Protein AF-A0A485D1G8-F1 (afdb_monomer_lite)

Sequence (129 aa):
MPPAARAEHLAPLIAFWCDAPQMPPGKTLSRHDEAFHTALVSATGNAEMARVHVDLTEKMRIIRHLDFTREDRVDATYSEHAQVLRAIALQQTEEAQRILTAHISQSKAEVRKITLHRLQQARLQPVSP

Foldseek 3Di:
DDPVLLCVLLVVLCCPLPPDDQDAQADVVLVNLLVLVLSVLVSPPDVVVSVVVVVVSVVCSVLSRVLSVDPVSSVVSSVLSNQLSVCVNVVVVVSNVVSVVVNSVVSVVVVVVVVVVVVVVVVVDDPDD

Organism: Kluyvera cryocrescens (NCBI:txid580)

Secondary structure (DSSP, 8-state):
--HHHHHHHHHHHHIIIIISPPPPSSHHHHHHHHHHHHHHHHHSS-HHHHHHHHHHHHHHHHHHHHHTTSHHHHHHHHHHHHHHHHHHHTT-HHHHHHHHHHHHHHHHHHHHHHHHHHHHHHHHS----

Radius of gyration: 17.01 Å; chains: 1; bou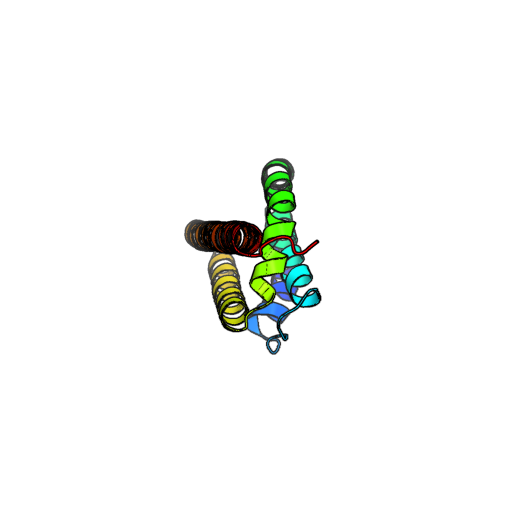nding box: 54×27×43 Å

pLDDT: mean 71.29, std 14.3, range [41.03, 91.94]

Structure (mmCIF, N/CA/C/O backbone):
data_AF-A0A485D1G8-F1
#
_entry.id   AF-A0A485D1G8-F1
#
loop_
_atom_site.group_PDB
_atom_site.id
_atom_site.type_symbol
_atom_site.label_atom_id
_atom_site.label_alt_id
_atom_site.label_comp_id
_atom_site.label_asym_id
_atom_site.label_entity_id
_atom_site.label_seq_id
_atom_site.pdbx_PDB_ins_code
_atom_site.Cartn_x
_atom_site.Cartn_y
_atom_site.Cartn_z
_atom_site.occupancy
_atom_site.B_iso_or_equiv
_atom_site.auth_seq_id
_atom_site.auth_comp_id
_atom_site.auth_asym_id
_atom_site.auth_atom_id
_atom_site.pdbx_PDB_model_num
ATOM 1 N N . MET A 1 1 ? -12.179 7.868 13.930 1.00 55.50 1 MET A N 1
ATOM 2 C CA . MET A 1 1 ? -13.174 8.063 12.851 1.00 55.50 1 MET A CA 1
ATOM 3 C C . MET A 1 1 ? -14.328 7.074 13.030 1.00 55.50 1 MET A C 1
ATOM 5 O O . MET A 1 1 ? -14.027 5.908 13.307 1.00 55.50 1 MET A O 1
ATOM 9 N N . PRO A 1 2 ? -15.602 7.507 12.926 1.00 59.56 2 PRO A N 1
ATOM 10 C CA . PRO A 1 2 ? -16.758 6.619 13.059 1.00 59.56 2 PRO A CA 1
ATOM 11 C C . PRO A 1 2 ? -16.763 5.514 11.980 1.00 59.56 2 PRO A C 1
ATOM 13 O O . PRO A 1 2 ? -16.246 5.742 10.884 1.00 59.56 2 PRO A O 1
ATOM 16 N N . PRO A 1 3 ? -17.322 4.320 12.264 1.00 61.09 3 PRO A N 1
ATOM 17 C CA . PRO A 1 3 ? -17.271 3.160 11.364 1.00 61.09 3 PRO A CA 1
ATOM 18 C C . PRO A 1 3 ? -17.806 3.424 9.947 1.00 61.09 3 PRO A C 1
ATOM 20 O O . PRO A 1 3 ? -17.220 2.945 8.981 1.00 61.09 3 PRO A O 1
ATOM 23 N N . ALA A 1 4 ? -18.861 4.236 9.817 1.00 64.25 4 ALA A N 1
ATOM 24 C CA . ALA A 1 4 ? -19.493 4.556 8.534 1.00 64.25 4 ALA A CA 1
ATOM 25 C C . ALA A 1 4 ? -18.570 5.347 7.590 1.00 64.25 4 ALA A C 1
ATOM 27 O O . ALA A 1 4 ? -18.360 4.940 6.452 1.00 64.25 4 ALA A O 1
ATOM 28 N N . ALA A 1 5 ? -17.920 6.403 8.093 1.00 66.12 5 ALA A N 1
ATOM 29 C CA . ALA A 1 5 ? -16.957 7.181 7.312 1.00 66.12 5 ALA A CA 1
ATOM 30 C C . ALA A 1 5 ? -15.751 6.329 6.876 1.00 66.12 5 ALA A C 1
ATOM 32 O O . ALA A 1 5 ? -15.143 6.582 5.842 1.00 66.12 5 ALA A O 1
ATOM 33 N N . ARG A 1 6 ? -15.400 5.291 7.648 1.00 67.62 6 ARG A N 1
ATOM 34 C CA . ARG A 1 6 ? -14.277 4.392 7.333 1.00 67.62 6 ARG A CA 1
ATOM 35 C C . ARG A 1 6 ? -14.626 3.451 6.197 1.00 67.62 6 ARG A C 1
ATOM 37 O O . ARG A 1 6 ? -13.817 3.279 5.295 1.00 67.62 6 ARG A O 1
ATOM 44 N N . ALA A 1 7 ? -15.825 2.882 6.237 1.00 69.25 7 ALA A N 1
ATOM 45 C CA . ALA A 1 7 ? -16.331 2.045 5.160 1.00 69.25 7 ALA A CA 1
ATOM 46 C C . ALA A 1 7 ? -16.394 2.821 3.835 1.00 69.25 7 ALA A C 1
ATOM 48 O O . ALA A 1 7 ? -15.950 2.308 2.814 1.00 69.25 7 ALA A O 1
ATOM 49 N N . GLU A 1 8 ? -16.847 4.076 3.868 1.00 74.94 8 GLU A N 1
ATOM 50 C CA . GLU A 1 8 ? -16.941 4.935 2.681 1.00 74.94 8 GLU A CA 1
ATOM 51 C C . GLU A 1 8 ? -15.572 5.225 2.041 1.00 74.94 8 GLU A C 1
ATOM 53 O O . GLU A 1 8 ? -15.430 5.134 0.825 1.00 74.94 8 GLU A O 1
ATOM 58 N N . HIS A 1 9 ? -14.537 5.485 2.848 1.00 75.69 9 HIS A N 1
ATOM 59 C CA . HIS A 1 9 ? -13.182 5.736 2.335 1.00 75.69 9 HIS A CA 1
ATOM 60 C C . HIS A 1 9 ? -12.479 4.465 1.830 1.00 75.69 9 HIS A C 1
ATOM 62 O O . HIS A 1 9 ? -11.637 4.541 0.937 1.00 75.69 9 HIS A O 1
ATOM 68 N N . LEU A 1 10 ? -12.799 3.294 2.392 1.00 79.44 10 LEU A N 1
ATOM 69 C CA . LEU A 1 10 ? -12.165 2.025 2.018 1.00 79.44 10 LEU A CA 1
ATOM 70 C C . LEU A 1 10 ? -12.841 1.336 0.834 1.00 79.44 10 LEU A C 1
ATOM 72 O O . LEU A 1 10 ? -12.157 0.644 0.086 1.00 79.44 10 LEU A O 1
ATOM 76 N N . ALA A 1 11 ? -14.148 1.526 0.639 1.00 85.50 11 ALA A N 1
ATOM 77 C CA . ALA A 1 11 ? -14.907 0.922 -0.454 1.00 85.50 11 ALA A CA 1
ATOM 78 C C . ALA A 1 11 ? -14.249 1.082 -1.844 1.00 85.50 11 ALA A C 1
ATOM 80 O O . ALA A 1 11 ? -14.077 0.067 -2.520 1.00 85.50 11 ALA A O 1
ATOM 81 N N . PRO A 1 12 ? -13.804 2.281 -2.277 1.00 87.75 12 PRO A N 1
ATOM 82 C CA . PRO A 1 12 ? -13.147 2.424 -3.578 1.00 87.75 12 PRO A CA 1
ATOM 83 C C . PRO A 1 12 ? -11.783 1.720 -3.647 1.00 87.75 12 PRO A C 1
ATOM 85 O O . PRO A 1 12 ? -11.394 1.245 -4.712 1.00 87.75 12 PRO A O 1
ATOM 88 N N . LEU A 1 13 ? -11.060 1.615 -2.526 1.00 86.88 13 LEU A N 1
ATOM 89 C CA . LEU A 1 13 ? -9.785 0.896 -2.476 1.00 86.88 13 LEU A CA 1
ATOM 90 C C . LEU A 1 13 ? -9.998 -0.618 -2.555 1.00 86.88 13 LEU A C 1
ATOM 92 O O . LEU A 1 13 ? -9.268 -1.293 -3.271 1.00 86.88 13 LEU A O 1
ATOM 96 N N . ILE A 1 14 ? -11.006 -1.142 -1.857 1.00 87.38 14 ILE A N 1
ATOM 97 C CA . ILE A 1 14 ? -11.381 -2.560 -1.912 1.00 87.38 14 ILE A CA 1
ATOM 98 C C . ILE A 1 14 ? -11.813 -2.929 -3.332 1.00 87.38 14 ILE A C 1
ATOM 100 O O . ILE A 1 14 ? -11.280 -3.882 -3.894 1.00 87.38 14 ILE A O 1
ATOM 104 N N . ALA A 1 15 ? -12.673 -2.118 -3.950 1.00 91.19 15 ALA A N 1
ATOM 105 C CA . ALA A 1 15 ? -13.126 -2.361 -5.314 1.00 91.19 15 ALA A CA 1
ATOM 106 C C . ALA A 1 15 ? -11.957 -2.456 -6.311 1.00 91.19 15 ALA A C 1
ATOM 108 O O . ALA A 1 15 ? -11.966 -3.303 -7.196 1.00 91.19 15 ALA A O 1
ATOM 109 N N . PHE A 1 16 ? -10.929 -1.615 -6.164 1.00 91.94 16 PHE A N 1
ATOM 110 C CA . PHE A 1 16 ? -9.784 -1.618 -7.076 1.00 91.94 16 PHE A CA 1
ATOM 111 C C . PHE A 1 16 ? -8.749 -2.714 -6.770 1.00 91.94 16 PHE A C 1
ATOM 113 O O . PHE A 1 16 ? -8.262 -3.368 -7.687 1.00 91.94 16 PHE A O 1
ATOM 120 N N . TRP A 1 17 ? -8.375 -2.902 -5.501 1.00 91.31 17 TRP A N 1
ATOM 121 C CA . TRP A 1 17 ? -7.267 -3.790 -5.118 1.00 91.31 17 TRP A CA 1
ATOM 122 C C . TRP A 1 17 ? -7.691 -5.230 -4.831 1.00 91.31 17 TRP A C 1
ATOM 124 O O . TRP A 1 17 ? -6.839 -6.116 -4.839 1.00 91.31 17 TRP A O 1
ATOM 134 N N . CYS A 1 18 ? -8.974 -5.471 -4.562 1.00 90.19 18 CYS A N 1
ATOM 135 C CA . CYS A 1 18 ? -9.492 -6.800 -4.242 1.00 90.19 18 CYS A CA 1
ATOM 136 C C . CYS A 1 18 ? -10.417 -7.348 -5.333 1.00 90.19 18 CYS A C 1
ATOM 138 O O . CYS A 1 18 ? -10.340 -8.537 -5.631 1.00 90.19 18 CYS A O 1
ATOM 140 N N . ASP A 1 19 ? -11.280 -6.502 -5.906 1.00 90.19 19 ASP A N 1
ATOM 141 C CA . ASP A 1 19 ? -12.391 -6.978 -6.743 1.00 90.19 19 ASP A CA 1
ATOM 142 C C . ASP A 1 19 ? -12.141 -6.794 -8.250 1.00 90.19 19 ASP A C 1
ATOM 144 O O . ASP A 1 19 ? -12.600 -7.596 -9.065 1.00 90.19 19 ASP A O 1
ATOM 148 N N . ALA A 1 20 ? -11.419 -5.741 -8.641 1.00 90.06 20 ALA A N 1
ATOM 149 C CA . ALA A 1 20 ? -11.093 -5.471 -10.036 1.00 90.06 20 ALA A CA 1
ATOM 150 C C . ALA A 1 20 ? -9.973 -6.396 -10.553 1.00 90.06 20 ALA A C 1
ATOM 152 O O . ALA A 1 20 ? -9.081 -6.786 -9.795 1.00 90.06 20 ALA A O 1
ATOM 153 N N . PRO A 1 21 ? -9.969 -6.725 -11.861 1.00 90.31 21 PRO A N 1
ATOM 154 C CA . PRO A 1 21 ? -8.859 -7.449 -12.463 1.00 90.31 21 PRO A CA 1
ATOM 155 C C . PRO A 1 21 ? -7.562 -6.646 -12.340 1.00 90.31 21 PRO A C 1
ATOM 157 O O . PRO A 1 21 ? -7.562 -5.414 -12.430 1.00 90.31 21 PRO A O 1
ATOM 160 N N . GLN A 1 22 ? -6.449 -7.361 -12.170 1.00 89.25 22 GLN A N 1
ATOM 161 C CA . GLN A 1 22 ? -5.142 -6.730 -12.076 1.00 89.25 22 GLN A CA 1
ATOM 162 C C . GLN A 1 22 ? -4.833 -5.908 -13.327 1.00 89.25 22 GLN A C 1
ATOM 164 O O . GLN A 1 22 ? -5.048 -6.339 -14.464 1.00 89.25 22 GLN A O 1
ATOM 169 N N . MET A 1 23 ? -4.286 -4.718 -13.107 1.00 89.06 23 MET A N 1
ATOM 170 C CA . MET A 1 23 ? -3.763 -3.896 -14.183 1.00 89.06 23 MET A CA 1
ATOM 171 C C . MET A 1 23 ? -2.355 -4.340 -14.588 1.00 89.06 23 MET A C 1
ATOM 173 O O . MET A 1 23 ? -1.562 -4.728 -13.727 1.00 89.06 23 MET A O 1
ATOM 177 N N . PRO A 1 24 ? -1.994 -4.194 -15.875 1.00 85.75 24 PRO A N 1
ATOM 178 C CA . PRO A 1 24 ? -0.633 -4.449 -16.316 1.00 85.75 24 PRO A CA 1
ATOM 179 C C . PRO A 1 24 ? 0.364 -3.484 -15.645 1.00 85.75 24 PRO A C 1
ATOM 181 O O . PRO A 1 24 ? -0.004 -2.348 -15.307 1.00 85.75 24 PRO A O 1
ATOM 184 N N . PRO A 1 25 ? 1.640 -3.895 -15.501 1.00 85.88 25 PRO A N 1
ATOM 185 C CA . PRO A 1 25 ? 2.691 -3.040 -14.967 1.00 85.88 25 PRO A CA 1
ATOM 186 C C . PRO A 1 25 ? 2.776 -1.711 -15.728 1.00 85.88 25 PRO A C 1
ATOM 188 O O . PRO A 1 25 ? 2.727 -1.667 -16.960 1.00 85.88 25 PRO A O 1
ATOM 191 N N . GLY A 1 26 ? 2.926 -0.603 -15.003 1.00 84.31 26 GLY A N 1
ATOM 192 C CA . GLY A 1 26 ? 3.178 0.685 -15.632 1.00 84.31 26 GLY A CA 1
ATOM 193 C C . GLY A 1 26 ? 2.850 1.897 -14.776 1.00 84.31 26 GLY A C 1
ATOM 194 O O . GLY A 1 26 ? 2.450 1.823 -13.613 1.00 84.31 26 GLY A O 1
ATOM 195 N N . LYS A 1 27 ? 3.000 3.068 -15.401 1.00 81.56 27 LYS A N 1
ATOM 196 C CA . LYS A 1 27 ? 2.854 4.372 -14.737 1.00 81.56 27 LYS A CA 1
ATOM 197 C C . LYS A 1 27 ? 1.466 4.588 -14.144 1.00 81.56 27 LYS A C 1
ATOM 199 O O . LYS A 1 27 ? 1.341 5.273 -13.135 1.00 81.56 27 LYS A O 1
ATOM 204 N N . THR A 1 28 ? 0.433 4.038 -14.775 1.00 85.50 28 THR A N 1
ATOM 205 C CA . THR A 1 28 ? -0.944 4.169 -14.295 1.00 85.50 28 THR A CA 1
ATOM 206 C C . THR A 1 28 ? -1.139 3.389 -12.997 1.00 85.50 28 THR A C 1
ATOM 208 O O . THR A 1 28 ? -1.654 3.955 -12.039 1.00 85.50 28 THR A O 1
ATOM 211 N N . LEU A 1 29 ? -0.635 2.152 -12.910 1.00 85.62 29 LEU A N 1
ATOM 212 C CA . LEU A 1 29 ? -0.683 1.361 -11.678 1.00 85.62 29 LEU A CA 1
ATOM 213 C C . LEU A 1 29 ? 0.096 2.039 -10.537 1.00 85.62 29 LEU A C 1
ATOM 215 O O . LEU A 1 29 ? -0.414 2.146 -9.428 1.00 85.62 29 LEU A O 1
ATOM 219 N N . SER A 1 30 ? 1.258 2.628 -10.840 1.00 82.31 30 SER A N 1
ATOM 220 C CA . SER A 1 30 ? 2.019 3.443 -9.877 1.00 82.31 30 SER A CA 1
ATOM 221 C C . SER A 1 30 ? 1.214 4.617 -9.304 1.00 82.31 30 SER A C 1
ATOM 223 O O . SER A 1 30 ? 1.397 4.971 -8.145 1.00 82.31 30 SER A O 1
ATOM 225 N N . ARG A 1 31 ? 0.325 5.237 -10.091 1.00 82.94 31 ARG A N 1
ATOM 226 C CA . ARG A 1 31 ? -0.544 6.322 -9.599 1.00 82.94 31 ARG A CA 1
ATOM 227 C C . ARG A 1 31 ? -1.657 5.797 -8.698 1.00 82.94 31 ARG A C 1
ATOM 229 O O . ARG A 1 31 ? -2.016 6.470 -7.738 1.00 82.94 31 ARG A O 1
ATOM 236 N N . HIS A 1 32 ? -2.195 4.615 -8.997 1.00 86.69 32 HIS A N 1
ATOM 237 C CA . HIS A 1 32 ? -3.176 3.964 -8.128 1.00 86.69 32 HIS A CA 1
ATOM 238 C C . HIS A 1 32 ? -2.562 3.566 -6.783 1.00 86.69 32 HIS A C 1
ATOM 240 O O . HIS A 1 32 ? -3.196 3.761 -5.749 1.00 86.69 32 HIS A O 1
ATOM 246 N N . ASP A 1 33 ? -1.320 3.078 -6.784 1.00 83.81 33 ASP A N 1
ATOM 247 C CA . ASP A 1 33 ? -0.545 2.799 -5.569 1.00 83.81 33 ASP A CA 1
ATOM 248 C C . ASP A 1 33 ? -0.343 4.062 -4.713 1.00 83.81 33 ASP A C 1
ATOM 250 O O . ASP A 1 33 ? -0.632 4.080 -3.518 1.00 83.81 33 ASP A O 1
ATOM 254 N N . GLU A 1 34 ? 0.039 5.181 -5.331 1.00 79.06 34 GLU A N 1
ATOM 255 C CA . GLU A 1 34 ? 0.135 6.467 -4.631 1.00 79.06 34 GLU A CA 1
ATOM 256 C C . GLU A 1 34 ? -1.208 6.903 -4.030 1.00 79.06 34 GLU A C 1
ATOM 258 O O . GLU A 1 34 ? -1.270 7.270 -2.854 1.00 79.06 34 GLU A O 1
ATOM 263 N N . ALA A 1 35 ? -2.287 6.816 -4.813 1.00 82.00 35 ALA A N 1
ATOM 264 C CA . ALA A 1 35 ? -3.630 7.170 -4.365 1.00 82.00 35 ALA A CA 1
ATOM 265 C C . ALA A 1 35 ? -4.100 6.296 -3.191 1.00 82.00 35 ALA A C 1
ATOM 267 O O . ALA A 1 35 ? -4.755 6.807 -2.281 1.00 82.00 35 ALA A O 1
ATOM 268 N N . PHE A 1 36 ? -3.725 5.013 -3.168 1.00 83.62 36 PHE A N 1
ATOM 269 C CA . PHE A 1 36 ? -3.991 4.112 -2.049 1.00 83.62 36 PHE A CA 1
ATOM 270 C C . PHE A 1 36 ? -3.370 4.634 -0.751 1.00 83.62 36 PHE A C 1
ATOM 272 O O . PHE A 1 36 ? -4.068 4.799 0.251 1.00 83.62 36 PHE A O 1
ATOM 279 N N . HIS A 1 37 ? -2.080 4.973 -0.770 1.00 79.69 37 HIS A N 1
ATOM 280 C CA . HIS A 1 37 ? -1.399 5.486 0.417 1.00 79.69 37 HIS A CA 1
ATOM 281 C C . HIS A 1 37 ? -1.965 6.829 0.890 1.00 79.69 37 HIS A C 1
ATOM 283 O O . HIS A 1 37 ? -2.148 7.023 2.093 1.00 79.69 37 HIS A O 1
ATOM 289 N N . THR A 1 38 ? -2.282 7.739 -0.034 1.00 76.12 38 THR A N 1
ATOM 290 C CA . THR A 1 38 ? -2.927 9.014 0.307 1.00 76.12 38 THR A CA 1
ATOM 291 C C . THR A 1 38 ? -4.292 8.787 0.953 1.00 76.12 38 THR A C 1
ATOM 293 O O . THR A 1 38 ? -4.571 9.375 1.994 1.00 76.12 38 THR A O 1
ATOM 296 N N . ALA A 1 39 ? -5.116 7.898 0.394 1.00 77.75 39 ALA A N 1
ATOM 297 C CA . ALA A 1 39 ? -6.441 7.599 0.926 1.00 77.75 39 ALA A CA 1
ATOM 298 C C . ALA A 1 39 ? -6.386 6.988 2.337 1.00 77.75 39 ALA A C 1
ATOM 300 O O . ALA A 1 39 ? -7.173 7.380 3.199 1.00 77.75 39 ALA A O 1
ATOM 301 N N . LEU A 1 40 ? -5.429 6.092 2.611 1.00 75.44 40 LEU A N 1
ATOM 302 C CA . LEU A 1 40 ? -5.231 5.540 3.957 1.00 75.44 40 LEU A CA 1
ATOM 303 C C . LEU A 1 40 ? -4.872 6.621 4.980 1.00 75.44 40 LEU A C 1
ATOM 305 O O . LEU A 1 40 ? -5.408 6.630 6.088 1.00 75.44 40 LEU A O 1
ATOM 309 N N . VAL A 1 41 ? -4.002 7.556 4.600 1.00 71.00 41 VAL A N 1
ATOM 310 C CA . VAL A 1 41 ? -3.612 8.682 5.454 1.00 71.00 41 VAL A CA 1
ATOM 311 C C . VAL A 1 41 ? -4.793 9.625 5.695 1.00 71.00 41 VAL A C 1
ATOM 313 O O . VAL A 1 41 ? -5.045 10.012 6.835 1.00 71.00 41 VAL A O 1
ATOM 316 N N . SER A 1 42 ? -5.568 9.951 4.661 1.00 67.62 42 SER A N 1
ATOM 317 C CA . SER A 1 42 ? -6.773 10.778 4.799 1.00 67.62 42 SER A CA 1
ATOM 318 C C . SER A 1 42 ? -7.852 10.114 5.665 1.00 67.62 42 SER A C 1
ATOM 320 O O . SER A 1 42 ? -8.563 10.805 6.390 1.00 67.62 42 SER A O 1
ATOM 322 N N . ALA A 1 43 ? -7.948 8.781 5.646 1.00 66.12 43 ALA A N 1
ATOM 323 C CA . ALA A 1 43 ? -8.871 8.024 6.493 1.00 66.12 43 ALA A CA 1
ATOM 324 C C . ALA A 1 43 ? -8.444 7.989 7.976 1.00 66.12 43 ALA A C 1
ATOM 326 O O . ALA A 1 43 ? -9.279 7.788 8.869 1.00 66.12 43 ALA A O 1
ATOM 327 N N . THR A 1 44 ? -7.159 8.211 8.280 1.00 63.25 44 THR A N 1
ATOM 328 C CA . THR A 1 44 ? -6.706 8.470 9.651 1.00 63.25 44 THR A CA 1
ATOM 329 C C . THR A 1 44 ? -6.997 9.930 9.988 1.00 63.25 44 THR A C 1
ATOM 331 O O . THR A 1 44 ? -6.278 10.826 9.574 1.00 63.25 44 THR A O 1
ATOM 334 N N . GLY A 1 45 ? -8.084 10.188 10.720 1.00 54.91 45 GLY A N 1
ATOM 335 C CA . GLY A 1 45 ? -8.605 11.535 11.020 1.00 54.91 45 GLY A CA 1
ATOM 336 C C . GLY A 1 45 ? -7.716 12.462 11.871 1.00 54.91 45 GLY A C 1
ATOM 337 O O . GLY A 1 45 ? -8.250 13.273 12.620 1.00 54.91 45 GLY A O 1
ATOM 338 N N . ASN A 1 46 ? -6.389 12.342 11.800 1.00 53.62 46 ASN A N 1
ATOM 339 C CA . ASN A 1 46 ? -5.423 13.236 12.420 1.00 53.62 46 ASN A CA 1
ATOM 340 C C . ASN A 1 46 ? -4.561 13.899 11.329 1.00 53.62 46 ASN A C 1
ATOM 342 O O . ASN A 1 46 ? -3.553 13.348 10.882 1.00 53.62 46 ASN A O 1
ATOM 346 N N . ALA A 1 47 ? -4.974 15.094 10.903 1.00 48.62 47 ALA A N 1
ATOM 347 C CA . ALA A 1 47 ? -4.322 15.870 9.846 1.00 48.62 47 ALA A CA 1
ATOM 348 C C . ALA A 1 47 ? -2.848 16.224 10.151 1.00 48.62 47 ALA A C 1
ATOM 350 O O . ALA A 1 47 ? -2.060 16.414 9.227 1.00 48.62 47 ALA A O 1
ATOM 351 N N . GLU A 1 48 ? -2.449 16.249 11.428 1.00 41.03 48 GLU A N 1
ATOM 352 C CA . GLU A 1 48 ? -1.053 16.455 11.846 1.00 41.03 48 GLU A CA 1
ATOM 353 C C . GLU A 1 48 ? -0.197 15.183 11.685 1.00 41.03 48 GLU A C 1
ATOM 355 O O . GLU A 1 48 ? 0.938 15.258 11.214 1.00 41.03 48 GLU A O 1
ATOM 360 N N . MET A 1 49 ? -0.752 13.987 11.939 1.00 43.44 49 MET A N 1
ATOM 361 C CA . MET A 1 49 ? -0.070 12.717 11.616 1.00 43.44 49 MET A CA 1
ATOM 362 C C . MET A 1 49 ? 0.020 12.468 10.105 1.00 43.44 49 MET A C 1
ATOM 364 O O . MET A 1 49 ? 0.990 11.872 9.634 1.00 43.44 49 MET A O 1
ATOM 368 N N . ALA A 1 50 ? -0.952 12.964 9.337 1.00 47.53 50 ALA A N 1
ATOM 369 C CA . ALA A 1 50 ? -0.932 12.904 7.881 1.00 47.53 50 ALA A CA 1
ATOM 370 C C . ALA A 1 50 ? 0.244 13.687 7.276 1.00 47.53 50 ALA A C 1
ATOM 372 O O . ALA A 1 50 ? 0.883 13.215 6.337 1.00 47.53 50 ALA A O 1
ATOM 373 N N . ARG A 1 51 ? 0.590 14.847 7.847 1.00 41.78 51 ARG A N 1
ATOM 374 C CA . ARG A 1 51 ? 1.640 15.732 7.320 1.00 41.78 51 ARG A CA 1
ATOM 375 C C . ARG A 1 51 ? 3.048 15.149 7.454 1.00 41.78 51 ARG A C 1
ATOM 377 O O . ARG A 1 51 ? 3.829 15.217 6.511 1.00 41.78 51 ARG A O 1
ATOM 384 N N . VAL A 1 52 ? 3.351 14.515 8.588 1.00 41.12 52 VAL A N 1
ATOM 385 C CA . VAL A 1 52 ? 4.664 13.887 8.842 1.00 41.12 52 VAL A CA 1
ATOM 386 C C . VAL A 1 52 ? 4.862 12.610 8.003 1.00 41.12 52 VAL A C 1
ATOM 388 O O . VAL A 1 52 ? 5.988 12.279 7.632 1.00 41.12 52 VAL A O 1
ATOM 391 N N . HIS A 1 53 ? 3.781 11.919 7.621 1.00 46.56 53 HIS A N 1
ATOM 392 C CA . HIS A 1 53 ? 3.843 10.754 6.726 1.00 46.56 53 HIS A CA 1
ATOM 393 C C . HIS A 1 53 ? 3.867 11.117 5.228 1.00 46.56 53 HIS A C 1
ATOM 395 O O . HIS A 1 53 ? 4.501 10.407 4.440 1.00 46.56 53 HIS A O 1
ATOM 401 N N . VAL A 1 54 ? 3.227 12.214 4.812 1.00 48.66 54 VAL A N 1
ATOM 402 C CA . VAL A 1 54 ? 3.193 12.677 3.409 1.00 48.66 54 VAL A CA 1
ATOM 403 C C . VAL A 1 54 ? 4.578 13.106 2.904 1.00 48.66 54 VAL A C 1
ATOM 405 O O . VAL A 1 54 ? 4.958 12.715 1.801 1.00 48.66 54 VAL A O 1
ATOM 408 N N . ASP A 1 55 ? 5.397 13.758 3.733 1.00 43.22 55 ASP A N 1
ATOM 409 C CA . ASP A 1 55 ? 6.777 14.132 3.363 1.00 43.22 55 ASP A CA 1
ATOM 410 C C . ASP A 1 55 ? 7.697 12.912 3.159 1.00 43.22 55 ASP A C 1
ATOM 412 O O . ASP A 1 55 ? 8.628 12.927 2.347 1.00 43.22 55 ASP A O 1
ATOM 416 N N . LEU A 1 56 ? 7.406 11.797 3.839 1.00 45.91 56 LEU A N 1
ATOM 417 C CA . LEU A 1 56 ? 8.064 10.514 3.578 1.00 45.91 56 LEU A CA 1
ATOM 418 C C . LEU A 1 56 ? 7.537 9.855 2.289 1.00 45.91 56 LEU A C 1
ATOM 420 O O . LEU A 1 56 ? 8.262 9.099 1.639 1.00 45.91 56 LEU A O 1
ATOM 424 N N . THR A 1 57 ? 6.290 10.152 1.914 1.00 50.38 57 THR A N 1
ATOM 425 C CA . THR A 1 57 ? 5.568 9.585 0.766 1.00 50.38 57 THR A CA 1
ATOM 426 C C . THR A 1 57 ? 5.995 10.205 -0.564 1.00 50.38 57 THR A C 1
ATOM 428 O O . THR A 1 57 ? 6.089 9.481 -1.556 1.00 50.38 57 THR A O 1
ATOM 431 N N . GLU A 1 58 ? 6.396 11.479 -0.588 1.00 45.12 58 GLU A N 1
ATOM 432 C CA . GLU A 1 58 ? 6.984 12.102 -1.785 1.00 45.12 58 GLU A CA 1
ATOM 433 C C . GLU A 1 58 ? 8.368 11.530 -2.139 1.00 45.12 58 GLU A C 1
ATOM 435 O O . GLU A 1 58 ? 8.637 11.228 -3.303 1.00 45.12 58 GLU A O 1
ATOM 440 N N . LYS A 1 59 ? 9.228 11.244 -1.147 1.00 41.97 59 LYS A N 1
ATOM 441 C CA . LYS A 1 59 ? 10.503 10.529 -1.386 1.00 41.97 59 LYS A CA 1
ATOM 442 C C . LYS A 1 59 ? 10.305 9.056 -1.788 1.00 41.97 59 LYS A C 1
ATOM 444 O O . LYS A 1 59 ? 11.208 8.469 -2.381 1.00 41.97 59 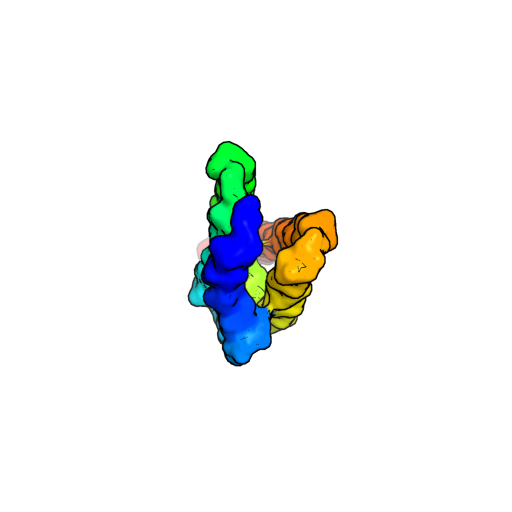LYS A O 1
ATOM 449 N N . MET A 1 60 ? 9.131 8.466 -1.525 1.00 50.53 60 MET A N 1
ATOM 450 C CA . MET A 1 60 ? 8.732 7.133 -2.016 1.00 50.53 60 MET A CA 1
ATOM 451 C C . MET A 1 60 ? 8.213 7.136 -3.466 1.00 50.53 60 MET A C 1
ATOM 453 O O . MET A 1 60 ? 8.136 6.077 -4.086 1.00 50.53 60 MET A O 1
ATOM 457 N N . ARG A 1 61 ? 7.911 8.302 -4.052 1.00 51.06 61 ARG A N 1
ATOM 458 C CA . ARG A 1 61 ? 7.312 8.418 -5.394 1.00 51.06 61 ARG A CA 1
ATOM 459 C C . ARG A 1 61 ? 8.252 8.006 -6.534 1.00 51.06 61 ARG A C 1
ATOM 461 O O . ARG A 1 61 ? 7.835 7.363 -7.491 1.00 51.06 61 ARG A O 1
ATOM 468 N N . ILE A 1 62 ? 9.549 8.295 -6.399 1.00 48.44 62 ILE A N 1
ATOM 469 C CA . ILE A 1 62 ? 10.585 7.826 -7.343 1.00 48.44 62 ILE A CA 1
ATOM 470 C C . ILE A 1 62 ? 10.788 6.305 -7.222 1.00 48.44 62 ILE A C 1
ATOM 472 O O . ILE A 1 62 ? 11.135 5.640 -8.197 1.00 48.44 62 ILE A O 1
ATOM 476 N N . ILE A 1 63 ? 10.546 5.752 -6.028 1.00 50.72 63 ILE A N 1
ATOM 477 C CA . ILE A 1 63 ? 10.821 4.354 -5.689 1.00 50.72 63 ILE A CA 1
ATOM 478 C C . ILE A 1 63 ? 9.769 3.423 -6.320 1.00 50.72 63 ILE A C 1
ATOM 480 O O . ILE A 1 63 ? 10.111 2.446 -6.981 1.00 50.72 63 ILE A O 1
ATOM 484 N N . ARG A 1 64 ? 8.489 3.789 -6.208 1.00 57.28 64 ARG A N 1
ATOM 485 C CA . ARG A 1 64 ? 7.352 3.012 -6.735 1.00 57.28 64 ARG A CA 1
ATOM 486 C C . ARG A 1 64 ? 7.334 2.896 -8.255 1.00 57.28 64 ARG A C 1
ATOM 488 O O . ARG A 1 64 ? 6.968 1.860 -8.793 1.00 57.28 64 ARG A O 1
ATOM 495 N N . HIS A 1 65 ? 7.809 3.918 -8.964 1.00 59.50 65 HIS A N 1
ATOM 496 C CA . HIS A 1 65 ? 7.810 3.911 -10.428 1.00 59.50 65 HIS A CA 1
ATOM 497 C C . HIS A 1 65 ? 8.693 2.813 -11.043 1.00 59.50 65 HIS A C 1
ATOM 499 O O . HIS A 1 65 ? 8.463 2.403 -12.179 1.00 59.50 65 HIS A O 1
ATOM 505 N N . LEU A 1 66 ? 9.717 2.358 -10.311 1.00 58.59 66 LEU A N 1
ATOM 506 C CA . LEU A 1 66 ? 10.616 1.289 -10.747 1.00 58.59 66 LEU A CA 1
ATOM 507 C C . LEU A 1 66 ? 10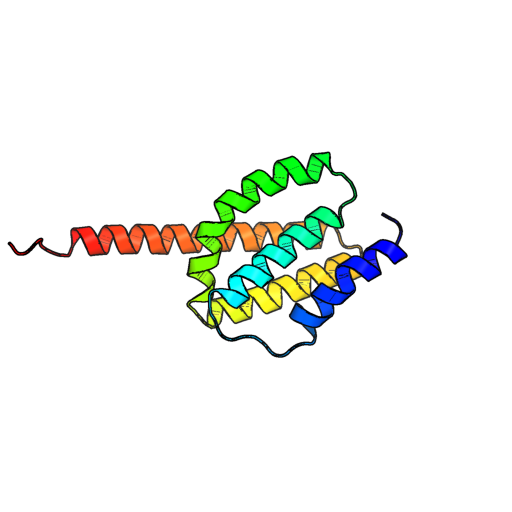.067 -0.106 -10.425 1.00 58.59 66 LEU A C 1
ATOM 509 O O . LEU A 1 66 ? 10.328 -1.033 -11.190 1.00 58.59 66 LEU A O 1
ATOM 513 N N . ASP A 1 67 ? 9.296 -0.249 -9.345 1.00 67.19 67 ASP A N 1
ATOM 514 C CA . ASP A 1 67 ? 8.709 -1.532 -8.939 1.00 67.19 67 ASP A CA 1
ATOM 515 C C . ASP A 1 67 ? 7.632 -2.006 -9.925 1.00 67.19 67 ASP A C 1
ATOM 517 O O . ASP A 1 67 ? 7.624 -3.174 -10.307 1.00 67.19 67 ASP A O 1
ATOM 521 N N . PHE A 1 68 ? 6.813 -1.099 -10.467 1.00 77.19 68 PHE A N 1
ATOM 522 C CA . PHE A 1 68 ? 5.769 -1.434 -11.450 1.00 77.19 68 PHE A CA 1
ATOM 523 C C . PHE A 1 68 ? 6.291 -1.630 -12.883 1.00 77.19 68 PHE A C 1
ATOM 525 O O . PHE A 1 68 ? 5.586 -1.354 -13.852 1.00 77.19 68 PHE A O 1
ATOM 532 N N . THR A 1 69 ? 7.535 -2.092 -13.028 1.00 75.88 69 THR A N 1
ATOM 533 C CA . THR A 1 69 ? 8.103 -2.557 -14.306 1.00 75.88 69 THR A CA 1
ATOM 534 C C . THR A 1 69 ? 8.155 -4.080 -14.410 1.00 75.88 69 THR A C 1
ATOM 536 O O . THR A 1 69 ? 8.421 -4.601 -15.490 1.00 75.88 69 THR A O 1
ATOM 539 N N . ARG A 1 70 ? 7.891 -4.794 -13.307 1.00 79.62 70 ARG A N 1
ATOM 540 C CA . ARG A 1 70 ? 7.934 -6.256 -13.224 1.00 79.62 70 ARG A CA 1
ATOM 541 C C . ARG A 1 70 ? 6.603 -6.809 -12.722 1.00 79.62 70 ARG A C 1
ATOM 543 O O . ARG A 1 70 ? 6.040 -6.275 -11.770 1.00 79.62 70 ARG A O 1
ATOM 550 N N . GLU A 1 71 ? 6.134 -7.892 -13.331 1.00 81.69 71 GLU A N 1
ATOM 551 C CA . GLU A 1 71 ? 4.865 -8.545 -12.972 1.00 81.69 71 GLU A CA 1
ATOM 552 C C . GLU A 1 71 ? 4.887 -9.135 -11.556 1.00 81.69 71 GLU A C 1
ATOM 554 O O . GLU A 1 71 ? 3.937 -8.954 -10.804 1.00 81.69 71 GLU A O 1
ATOM 559 N N . ASP A 1 72 ? 6.012 -9.714 -11.124 1.00 82.19 72 ASP A N 1
ATOM 560 C CA . ASP A 1 72 ? 6.146 -10.285 -9.777 1.00 82.19 72 ASP A CA 1
ATOM 561 C C . ASP A 1 72 ? 5.971 -9.243 -8.658 1.00 82.19 72 ASP A C 1
ATOM 563 O O . ASP A 1 72 ? 5.491 -9.549 -7.565 1.00 82.19 72 ASP A O 1
ATOM 567 N N . ARG A 1 73 ? 6.339 -7.987 -8.930 1.00 81.50 73 ARG A N 1
ATOM 568 C CA . ARG A 1 73 ? 6.118 -6.867 -8.008 1.00 81.50 73 ARG A CA 1
ATOM 569 C C . ARG A 1 73 ? 4.666 -6.402 -8.024 1.00 81.50 73 ARG A C 1
ATOM 571 O O . ARG A 1 73 ? 4.154 -6.071 -6.961 1.00 81.50 73 ARG A O 1
ATOM 578 N N . VAL A 1 74 ? 4.004 -6.426 -9.183 1.00 86.69 74 VAL A N 1
ATOM 579 C CA . VAL A 1 74 ? 2.565 -6.133 -9.293 1.00 86.69 74 VAL A CA 1
ATOM 580 C C . VAL A 1 74 ? 1.762 -7.109 -8.438 1.00 86.69 74 VAL A C 1
ATOM 582 O O . VAL A 1 74 ? 0.992 -6.670 -7.584 1.00 86.69 74 VAL A O 1
ATOM 585 N N . ASP A 1 75 ? 2.001 -8.411 -8.596 1.00 86.94 75 ASP A N 1
ATOM 586 C CA . ASP A 1 75 ? 1.318 -9.452 -7.822 1.00 86.94 75 ASP A CA 1
ATOM 587 C C . ASP A 1 75 ? 1.514 -9.276 -6.314 1.00 86.94 75 ASP A C 1
ATOM 589 O O . ASP A 1 75 ? 0.557 -9.346 -5.532 1.00 86.94 75 ASP A O 1
ATOM 593 N N . ALA A 1 76 ? 2.754 -8.994 -5.900 1.00 85.88 76 ALA A N 1
ATOM 594 C CA . ALA A 1 76 ? 3.076 -8.730 -4.504 1.00 85.88 76 ALA A CA 1
ATOM 595 C C . ALA A 1 76 ? 2.302 -7.517 -3.963 1.00 85.88 76 ALA A C 1
ATOM 597 O O . ALA A 1 76 ? 1.670 -7.627 -2.912 1.00 85.88 76 ALA A O 1
ATOM 598 N N . THR A 1 77 ? 2.274 -6.397 -4.696 1.00 86.50 77 THR A N 1
ATOM 599 C CA . THR A 1 77 ? 1.543 -5.188 -4.289 1.00 86.50 77 THR A CA 1
ATOM 600 C C . THR A 1 77 ? 0.046 -5.446 -4.140 1.00 86.50 77 THR A C 1
ATOM 602 O O . THR A 1 77 ? -0.535 -5.045 -3.134 1.00 86.50 77 THR A O 1
ATOM 605 N N . TYR A 1 78 ? -0.586 -6.151 -5.085 1.00 89.44 78 TYR A N 1
ATOM 606 C CA . TYR A 1 78 ? -2.009 -6.495 -4.979 1.00 89.44 78 TYR A CA 1
ATOM 607 C C . TYR A 1 78 ? -2.298 -7.329 -3.723 1.00 89.44 78 TYR A C 1
ATOM 609 O O . TYR A 1 78 ? -3.225 -7.022 -2.970 1.00 89.44 78 TYR A O 1
ATOM 617 N N . SER A 1 79 ? -1.472 -8.343 -3.449 1.00 88.88 79 SER A N 1
ATOM 618 C CA . SER A 1 79 ? -1.615 -9.183 -2.256 1.00 88.88 79 SER A CA 1
ATOM 619 C C . SER A 1 79 ? -1.427 -8.393 -0.957 1.00 88.88 79 SER A C 1
ATOM 621 O O . SER A 1 79 ? -2.234 -8.508 -0.031 1.00 88.88 79 SER A O 1
ATOM 623 N N . GLU A 1 80 ? -0.389 -7.561 -0.879 1.00 87.19 80 GLU A N 1
ATOM 624 C CA . GLU A 1 80 ? -0.090 -6.734 0.292 1.00 87.19 80 GLU A CA 1
ATOM 625 C C . GLU A 1 80 ? -1.204 -5.708 0.548 1.00 87.19 80 GLU A C 1
ATOM 627 O O . GLU A 1 80 ? -1.670 -5.569 1.680 1.00 87.19 80 GLU A O 1
ATOM 632 N N . HIS A 1 81 ? -1.700 -5.042 -0.497 1.00 89.56 81 HIS A N 1
ATOM 633 C CA . HIS A 1 81 ? -2.794 -4.075 -0.390 1.00 89.56 81 HIS A CA 1
ATOM 634 C C . HIS A 1 81 ? -4.099 -4.722 0.063 1.00 89.56 81 HIS A C 1
ATOM 636 O O . HIS A 1 81 ? -4.753 -4.206 0.974 1.00 89.56 81 HIS A O 1
ATOM 642 N N . ALA A 1 82 ? -4.453 -5.882 -0.492 1.00 89.12 82 ALA A N 1
ATOM 643 C CA . ALA A 1 82 ? -5.625 -6.630 -0.055 1.00 89.12 82 ALA A CA 1
ATOM 644 C C . ALA A 1 82 ? -5.522 -7.047 1.425 1.00 89.12 82 ALA A C 1
ATOM 646 O O . ALA A 1 82 ? -6.510 -6.976 2.163 1.00 89.12 82 ALA A O 1
ATOM 647 N N . GLN A 1 83 ? -4.332 -7.441 1.893 1.00 87.69 83 GLN A N 1
ATOM 648 C CA . GLN A 1 83 ? -4.093 -7.780 3.301 1.00 87.69 83 GLN A CA 1
ATOM 649 C C . GLN A 1 83 ? -4.225 -6.560 4.222 1.00 87.69 83 GLN A C 1
ATOM 651 O O . GLN A 1 83 ? -4.891 -6.651 5.254 1.00 87.69 83 GLN A O 1
ATOM 656 N N . VAL A 1 84 ? -3.671 -5.406 3.834 1.00 82.38 84 VAL A N 1
ATOM 657 C CA . VAL A 1 84 ? -3.821 -4.147 4.584 1.00 82.38 84 VAL A CA 1
ATOM 658 C C . VAL A 1 84 ? -5.293 -3.752 4.686 1.00 82.38 84 VAL A C 1
ATOM 660 O O . VAL A 1 84 ? -5.780 -3.479 5.783 1.00 82.38 84 VAL A O 1
ATOM 663 N N . LEU A 1 85 ? -6.029 -3.766 3.571 1.00 85.50 85 LEU A N 1
ATOM 664 C CA . LEU A 1 85 ? -7.453 -3.420 3.551 1.00 85.50 85 LEU A CA 1
ATOM 665 C C . LEU A 1 85 ? -8.278 -4.352 4.442 1.00 85.50 85 LEU A C 1
ATOM 667 O O . LEU A 1 85 ? -9.135 -3.886 5.196 1.00 85.50 85 LEU A O 1
ATOM 671 N N . ARG A 1 86 ? -7.981 -5.656 4.415 1.00 87.44 86 ARG A N 1
ATOM 672 C CA . ARG A 1 86 ? -8.632 -6.651 5.275 1.00 87.44 86 ARG A CA 1
ATOM 673 C C . ARG A 1 86 ? -8.336 -6.408 6.754 1.00 87.44 86 ARG A C 1
ATOM 675 O O . ARG A 1 86 ? -9.267 -6.410 7.556 1.00 87.44 86 ARG A O 1
ATOM 682 N N . ALA A 1 87 ? -7.080 -6.148 7.114 1.00 81.12 87 ALA A N 1
ATOM 683 C CA . ALA A 1 87 ? -6.693 -5.840 8.489 1.00 81.12 87 ALA A CA 1
ATOM 684 C C . ALA A 1 87 ? -7.393 -4.566 8.997 1.00 81.12 87 ALA A C 1
ATOM 686 O O . ALA A 1 87 ? -7.926 -4.550 10.106 1.00 81.12 87 ALA A O 1
ATOM 687 N N . ILE A 1 88 ? -7.490 -3.521 8.167 1.00 78.94 88 ILE A N 1
ATOM 688 C CA . ILE A 1 88 ? -8.214 -2.290 8.520 1.00 78.94 88 ILE A CA 1
ATOM 689 C C . ILE A 1 88 ? -9.718 -2.557 8.690 1.00 78.94 88 ILE A C 1
ATOM 691 O O . ILE A 1 88 ? -10.323 -2.054 9.644 1.00 78.94 88 ILE A O 1
ATOM 695 N N . ALA A 1 89 ? -10.327 -3.358 7.809 1.00 80.44 89 ALA A N 1
ATOM 696 C CA . ALA A 1 89 ? -11.738 -3.739 7.909 1.00 80.44 89 ALA A CA 1
ATOM 697 C C . ALA A 1 89 ? -12.036 -4.513 9.207 1.00 80.44 89 ALA A C 1
ATOM 699 O O . ALA A 1 89 ? -13.050 -4.263 9.857 1.00 80.44 89 ALA A O 1
ATOM 700 N N . LEU A 1 90 ? -11.111 -5.380 9.629 1.00 82.50 90 LEU A N 1
ATOM 701 C CA . LEU A 1 90 ? -11.168 -6.128 10.890 1.00 82.50 90 LEU A CA 1
ATOM 702 C C . LEU A 1 90 ? -10.713 -5.315 12.119 1.00 82.50 90 LEU A C 1
ATOM 704 O O . LEU A 1 90 ? -10.661 -5.851 13.221 1.00 82.50 90 LEU A O 1
ATOM 708 N N . GLN A 1 91 ? -10.392 -4.026 11.953 1.00 77.06 91 GLN A N 1
ATOM 709 C CA . GLN A 1 91 ? -9.852 -3.137 12.995 1.00 77.06 91 GLN A CA 1
ATOM 710 C C . GLN A 1 91 ? -8.517 -3.593 13.614 1.00 77.06 91 GLN A C 1
ATOM 712 O O . GLN A 1 91 ? -8.137 -3.155 14.700 1.00 77.06 91 GLN A O 1
ATOM 717 N N . GLN A 1 92 ? -7.761 -4.422 12.899 1.00 77.50 92 GLN A N 1
ATOM 718 C CA . GLN A 1 92 ? -6.440 -4.913 13.282 1.00 77.50 92 GLN A CA 1
ATOM 719 C C . GLN A 1 92 ? -5.361 -3.887 12.903 1.00 77.50 92 GLN A C 1
ATOM 721 O O . GLN A 1 92 ? -4.550 -4.097 12.002 1.00 77.50 92 GLN A O 1
ATOM 726 N N . THR A 1 93 ? -5.379 -2.735 13.576 1.00 73.44 93 THR A N 1
ATOM 727 C CA . THR A 1 93 ? -4.538 -1.572 13.229 1.00 73.44 93 THR A CA 1
ATOM 728 C C . THR A 1 93 ? -3.038 -1.877 13.289 1.00 73.44 93 THR A C 1
ATOM 730 O O . THR A 1 93 ? -2.299 -1.473 12.393 1.00 73.44 93 THR A O 1
ATOM 733 N N . GLU A 1 94 ? -2.586 -2.620 14.302 1.00 71.88 94 GLU A N 1
ATOM 734 C CA . GLU A 1 94 ? -1.171 -2.996 14.447 1.00 71.88 94 GLU A CA 1
ATOM 735 C C . GLU A 1 94 ? -0.692 -3.878 13.290 1.00 71.88 94 GLU A C 1
ATOM 737 O O . GLU A 1 94 ? 0.390 -3.668 12.743 1.00 71.88 94 GLU A O 1
ATOM 742 N N . GLU A 1 95 ? -1.530 -4.822 12.864 1.00 74.31 95 GLU A N 1
ATOM 743 C CA . GLU A 1 95 ? -1.219 -5.713 11.750 1.00 74.31 95 GLU A CA 1
ATOM 744 C C . GLU A 1 95 ? -1.169 -4.949 10.422 1.00 74.31 95 GLU A C 1
ATOM 746 O O . GLU A 1 95 ? -0.212 -5.088 9.659 1.00 74.31 95 GLU A O 1
ATOM 751 N N . ALA A 1 96 ? -2.138 -4.057 10.183 1.00 73.00 96 ALA A N 1
ATOM 752 C CA . ALA A 1 96 ? -2.127 -3.176 9.017 1.00 73.00 96 ALA A CA 1
ATOM 753 C C . ALA A 1 96 ? -0.848 -2.318 8.966 1.00 73.00 96 ALA A C 1
ATOM 755 O O . ALA A 1 96 ? -0.227 -2.182 7.909 1.00 73.00 96 ALA A O 1
ATOM 756 N N . GLN A 1 97 ? -0.413 -1.780 10.110 1.00 71.06 97 GLN A N 1
ATOM 757 C CA . GLN A 1 97 ? 0.816 -0.996 10.213 1.00 71.06 97 GLN A CA 1
ATOM 758 C C . GLN A 1 97 ? 2.070 -1.844 9.957 1.00 71.06 97 GLN A C 1
ATOM 760 O O . GLN A 1 97 ? 2.992 -1.384 9.274 1.00 71.06 97 GLN A O 1
ATOM 765 N N . ARG A 1 98 ? 2.114 -3.079 10.470 1.00 76.69 98 ARG A N 1
ATOM 766 C CA . ARG A 1 98 ? 3.223 -4.016 10.250 1.00 76.69 98 ARG A CA 1
ATOM 767 C C . ARG A 1 98 ? 3.388 -4.339 8.766 1.00 76.69 98 ARG A C 1
ATOM 769 O O . ARG A 1 98 ? 4.499 -4.226 8.245 1.00 76.69 98 ARG A O 1
ATOM 776 N N . ILE A 1 99 ? 2.291 -4.674 8.085 1.00 77.88 99 ILE A N 1
ATOM 777 C CA . ILE A 1 99 ? 2.286 -4.994 6.650 1.00 77.88 99 ILE A CA 1
ATOM 778 C C . ILE A 1 99 ? 2.731 -3.777 5.828 1.00 77.88 99 ILE A C 1
ATOM 780 O O . ILE A 1 99 ? 3.649 -3.890 5.017 1.00 77.88 99 ILE A O 1
ATOM 784 N N . LEU A 1 100 ? 2.166 -2.591 6.090 1.00 75.75 100 LEU A N 1
ATOM 785 C CA . LEU A 1 100 ? 2.552 -1.352 5.398 1.00 75.75 100 LEU A CA 1
ATOM 786 C C . LEU A 1 100 ? 4.036 -1.014 5.582 1.00 75.75 100 LEU A C 1
ATOM 788 O O . LEU A 1 100 ? 4.717 -0.626 4.632 1.00 75.75 100 LEU A O 1
ATOM 792 N N . THR A 1 101 ? 4.557 -1.173 6.798 1.00 73.00 101 THR A N 1
ATOM 793 C CA . THR A 1 101 ? 5.967 -0.890 7.099 1.00 73.00 101 THR A CA 1
ATOM 794 C C . THR A 1 101 ? 6.899 -1.848 6.356 1.00 73.00 101 THR A C 1
ATOM 796 O O . THR A 1 101 ? 7.929 -1.416 5.826 1.00 73.00 101 THR A O 1
ATOM 799 N N . ALA A 1 102 ? 6.535 -3.133 6.283 1.00 77.44 102 ALA A N 1
ATOM 800 C CA . ALA A 1 102 ? 7.279 -4.139 5.533 1.00 77.44 102 ALA A CA 1
ATOM 801 C C . ALA A 1 102 ? 7.272 -3.835 4.026 1.00 77.44 102 ALA A C 1
ATOM 803 O O . ALA A 1 102 ? 8.346 -3.722 3.433 1.00 77.44 102 ALA A O 1
ATOM 804 N N . HIS A 1 103 ? 6.094 -3.583 3.448 1.00 80.56 103 HIS A N 1
ATOM 805 C CA . HIS A 1 103 ? 5.920 -3.205 2.042 1.00 80.56 103 HIS A CA 1
ATOM 806 C C . HIS A 1 103 ? 6.794 -1.995 1.656 1.00 80.56 103 HIS A C 1
ATOM 808 O O . HIS A 1 103 ? 7.566 -2.036 0.692 1.00 80.56 103 HIS A O 1
ATOM 814 N N . ILE A 1 104 ? 6.753 -0.922 2.458 1.00 74.19 104 ILE A N 1
ATOM 815 C CA . ILE A 1 104 ? 7.557 0.289 2.230 1.00 74.19 104 ILE A CA 1
ATOM 816 C C . ILE A 1 104 ? 9.059 -0.018 2.303 1.00 74.19 104 ILE A C 1
ATOM 818 O O . ILE A 1 104 ? 9.853 0.484 1.499 1.00 74.19 104 ILE A O 1
ATOM 822 N N . SER A 1 105 ? 9.472 -0.819 3.284 1.00 75.38 105 SER A N 1
ATOM 823 C CA . SER A 1 105 ? 10.880 -1.168 3.491 1.00 75.38 105 SER A CA 1
ATOM 824 C C . SER A 1 105 ? 11.427 -2.021 2.348 1.00 75.38 105 SER A C 1
ATOM 826 O O . SER A 1 105 ? 12.554 -1.790 1.896 1.00 75.38 105 SER A O 1
ATOM 828 N N . GLN A 1 106 ? 10.620 -2.954 1.845 1.00 74.12 106 GLN A N 1
ATOM 829 C CA . GLN A 1 106 ? 10.968 -3.820 0.726 1.00 74.12 106 GLN A CA 1
ATOM 830 C C . GLN A 1 106 ? 11.091 -3.028 -0.576 1.00 74.12 106 GLN A C 1
ATOM 832 O O . GLN A 1 106 ? 12.125 -3.108 -1.239 1.00 74.12 106 GLN A O 1
ATOM 837 N N . SER A 1 107 ? 10.126 -2.157 -0.870 1.00 70.62 107 SER A N 1
ATOM 838 C CA . SER A 1 107 ? 10.172 -1.275 -2.044 1.00 70.62 107 SER A CA 1
ATOM 839 C C . SER A 1 107 ? 11.413 -0.362 -2.024 1.00 70.62 107 SER A C 1
ATOM 841 O O . SER A 1 107 ? 12.126 -0.210 -3.018 1.00 70.62 107 SER A O 1
ATOM 843 N N . LYS A 1 108 ? 11.791 0.164 -0.846 1.00 70.00 108 LYS A N 1
ATOM 844 C CA . LYS A 1 108 ? 13.052 0.916 -0.666 1.00 70.00 108 LYS A CA 1
ATOM 845 C C . LYS A 1 108 ? 14.305 0.070 -0.921 1.00 70.00 108 LYS A C 1
ATOM 847 O O . LYS A 1 108 ? 15.308 0.594 -1.411 1.00 70.00 108 LYS A O 1
ATOM 852 N N . ALA A 1 109 ? 14.308 -1.203 -0.531 1.00 71.25 109 ALA A N 1
ATOM 853 C CA . ALA A 1 109 ? 15.443 -2.097 -0.750 1.00 71.25 109 ALA A CA 1
ATOM 854 C C . ALA A 1 109 ? 15.636 -2.418 -2.239 1.00 71.25 109 ALA A C 1
ATOM 856 O O . ALA A 1 109 ? 16.767 -2.355 -2.726 1.00 71.25 109 ALA A O 1
ATOM 857 N N . GLU A 1 110 ? 14.551 -2.671 -2.968 1.00 69.50 110 GLU A N 1
ATOM 858 C CA . GLU A 1 110 ? 14.600 -2.989 -4.398 1.00 69.50 110 GLU A CA 1
ATOM 859 C C . GLU A 1 110 ? 15.133 -1.822 -5.234 1.00 69.50 110 GLU A C 1
ATOM 861 O O . GLU A 1 110 ? 15.997 -1.999 -6.093 1.00 69.50 110 GLU A O 1
ATOM 866 N N . VAL A 1 111 ? 14.759 -0.587 -4.907 1.00 65.38 111 VAL A N 1
ATOM 867 C CA . VAL A 1 111 ? 15.270 0.578 -5.645 1.00 65.38 111 VAL A CA 1
ATOM 868 C C . VAL A 1 111 ? 16.740 0.855 -5.377 1.00 65.38 111 VAL A C 1
ATOM 870 O O . VAL A 1 111 ? 17.468 1.249 -6.294 1.00 65.38 111 VAL A O 1
ATOM 873 N N . ARG A 1 112 ? 17.221 0.587 -4.158 1.00 65.06 112 ARG A N 1
ATOM 874 C CA . ARG A 1 112 ? 18.662 0.629 -3.870 1.00 65.06 112 ARG A CA 1
ATOM 875 C C . ARG A 1 112 ? 19.425 -0.381 -4.724 1.00 65.06 112 ARG A C 1
ATOM 877 O O . ARG A 1 112 ? 20.466 -0.015 -5.266 1.00 65.06 112 ARG A O 1
ATOM 884 N N . LYS A 1 113 ? 18.891 -1.595 -4.915 1.00 64.50 113 LYS A N 1
ATOM 885 C CA . LYS A 1 113 ? 19.487 -2.589 -5.825 1.00 64.50 113 LYS A CA 1
ATOM 886 C C . LYS A 1 113 ? 19.516 -2.087 -7.267 1.00 64.50 113 LYS A C 1
ATOM 888 O O . LYS A 1 113 ? 20.571 -2.137 -7.888 1.00 64.50 113 LYS A O 1
ATOM 893 N N . ILE A 1 114 ? 18.409 -1.545 -7.782 1.00 62.19 114 ILE A N 1
ATOM 894 C CA . ILE A 1 114 ? 18.340 -1.028 -9.162 1.00 62.19 114 ILE A CA 1
ATOM 895 C C . ILE A 1 114 ? 19.325 0.127 -9.370 1.00 62.19 114 ILE A C 1
ATOM 897 O O . ILE A 1 114 ? 20.034 0.171 -10.374 1.00 62.19 114 ILE A O 1
ATOM 901 N N . THR A 1 115 ? 19.392 1.059 -8.420 1.00 60.31 115 THR A N 1
ATOM 902 C CA . THR A 1 115 ? 20.276 2.230 -8.506 1.00 60.31 115 THR A CA 1
ATOM 903 C C . THR A 1 115 ? 21.741 1.810 -8.486 1.00 60.31 115 THR A C 1
ATOM 905 O O . THR A 1 115 ? 22.526 2.267 -9.317 1.00 60.31 115 THR A O 1
ATOM 908 N N . LEU A 1 116 ? 22.103 0.890 -7.588 1.00 61.41 116 LEU A N 1
ATOM 909 C CA . LEU A 1 116 ? 23.457 0.354 -7.507 1.00 61.41 116 LEU A CA 1
ATOM 910 C C . LEU A 1 116 ? 23.833 -0.423 -8.776 1.00 61.41 116 LEU A C 1
ATOM 912 O O . LEU A 1 116 ? 24.921 -0.222 -9.310 1.00 61.41 116 LEU A O 1
ATOM 916 N N . HIS A 1 117 ? 22.920 -1.247 -9.294 1.00 61.44 117 HIS A N 1
ATOM 917 C CA . HIS A 1 117 ? 23.133 -2.014 -10.520 1.00 61.44 117 HIS A CA 1
ATOM 918 C C . HIS A 1 117 ? 23.338 -1.100 -11.733 1.00 61.44 117 HIS A C 1
ATOM 920 O O . HIS A 1 117 ? 24.269 -1.301 -12.509 1.00 61.44 117 HIS A O 1
ATOM 926 N N . ARG A 1 118 ? 22.526 -0.044 -11.879 1.00 59.69 118 ARG A N 1
ATOM 927 C CA . ARG A 1 118 ? 22.685 0.946 -12.957 1.00 59.69 118 ARG A CA 1
ATOM 928 C C . ARG A 1 118 ? 24.004 1.710 -12.852 1.00 59.69 118 ARG A C 1
ATOM 930 O O . ARG A 1 118 ? 24.662 1.909 -13.867 1.00 59.69 118 ARG A O 1
ATOM 937 N N . LEU A 1 119 ? 24.423 2.093 -11.644 1.00 61.53 119 LEU A N 1
ATOM 938 C CA . LEU A 1 119 ? 25.729 2.727 -11.421 1.00 61.53 119 LEU A CA 1
ATOM 939 C C . LEU A 1 119 ? 26.893 1.782 -11.750 1.00 61.53 119 LEU A C 1
ATOM 941 O O . LEU A 1 119 ? 27.876 2.215 -12.346 1.00 61.53 119 LEU A O 1
ATOM 945 N N . GLN A 1 120 ? 26.795 0.496 -11.402 1.00 60.25 120 GLN A N 1
ATOM 946 C CA . GLN A 1 120 ? 27.800 -0.503 -11.779 1.00 60.25 120 GLN A CA 1
ATOM 947 C C . GLN A 1 120 ? 27.847 -0.719 -13.296 1.00 60.25 120 GLN A C 1
ATOM 949 O O . GLN A 1 120 ? 28.934 -0.735 -13.863 1.00 60.25 120 GLN A O 1
ATOM 954 N N . GLN A 1 121 ? 26.699 -0.805 -13.973 1.00 59.44 121 G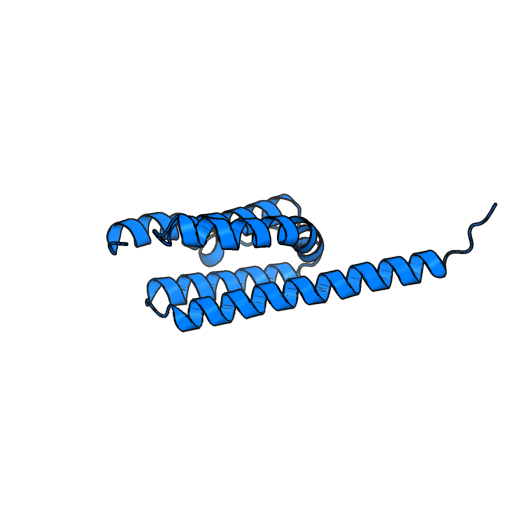LN A N 1
ATOM 955 C CA . GLN A 1 121 ? 26.643 -0.926 -15.434 1.00 59.44 121 GLN A CA 1
ATOM 956 C C . GLN A 1 121 ? 27.206 0.308 -16.151 1.00 59.44 121 GLN A C 1
ATOM 958 O O . GLN A 1 121 ? 27.943 0.153 -17.119 1.00 59.44 121 GLN A O 1
ATOM 963 N N . ALA A 1 122 ? 26.938 1.518 -15.651 1.00 60.25 122 ALA A N 1
ATOM 964 C CA . ALA A 1 122 ? 27.513 2.750 -16.195 1.00 60.25 122 ALA A CA 1
ATOM 965 C C . ALA A 1 122 ? 29.040 2.824 -16.012 1.00 60.25 122 ALA A C 1
ATOM 967 O O . ALA A 1 122 ? 29.730 3.382 -16.856 1.00 60.25 122 ALA A O 1
ATOM 968 N N . ARG A 1 123 ? 29.588 2.229 -14.941 1.00 58.97 123 ARG A N 1
ATOM 969 C CA . ARG A 1 123 ? 31.046 2.095 -14.748 1.00 58.97 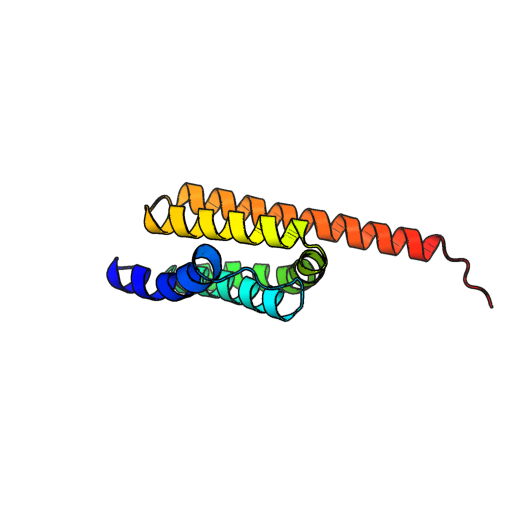123 ARG A CA 1
ATOM 970 C C . ARG A 1 123 ? 31.680 1.031 -15.649 1.00 58.97 123 ARG A C 1
ATOM 972 O O . ARG A 1 123 ? 32.888 1.072 -15.848 1.00 58.97 123 ARG A O 1
ATOM 979 N N . LEU A 1 124 ? 30.891 0.080 -16.152 1.00 62.12 124 LEU A N 1
ATOM 980 C CA . LEU A 1 124 ? 31.346 -1.014 -17.017 1.00 62.12 124 LEU A CA 1
ATOM 981 C C . LEU A 1 124 ? 31.161 -0.726 -18.514 1.00 62.12 124 LEU A C 1
ATOM 983 O O . LEU A 1 124 ? 31.707 -1.463 -19.330 1.00 62.12 124 LEU A O 1
ATOM 987 N N . GLN A 1 125 ? 30.429 0.326 -18.892 1.00 53.16 125 GLN A N 1
ATOM 988 C CA . GLN A 1 125 ? 30.434 0.823 -20.266 1.00 53.16 125 GLN A CA 1
ATOM 989 C C . GLN A 1 125 ? 31.681 1.695 -20.476 1.00 53.16 125 GLN A C 1
ATOM 991 O O . GLN A 1 125 ? 31.758 2.778 -19.892 1.00 53.16 125 GLN A O 1
ATOM 996 N N . PRO A 1 126 ? 32.668 1.268 -21.288 1.00 53.09 126 PRO A N 1
ATOM 997 C CA . PRO A 1 126 ? 33.728 2.172 -21.693 1.00 53.09 126 PRO A CA 1
ATOM 998 C C . PRO A 1 126 ? 33.078 3.275 -22.528 1.00 53.09 126 PRO A C 1
ATOM 1000 O O . PRO A 1 126 ? 32.388 2.991 -23.510 1.00 53.09 126 PRO A O 1
ATOM 1003 N N . VAL A 1 127 ? 33.273 4.528 -22.116 1.00 56.72 127 VAL A N 1
ATOM 1004 C CA . VAL A 1 127 ? 32.954 5.694 -22.942 1.00 56.72 127 VAL A CA 1
ATOM 1005 C C . VAL A 1 127 ? 33.780 5.539 -24.217 1.00 56.72 127 VAL A C 1
ATOM 1007 O O . VAL A 1 127 ? 34.989 5.754 -24.203 1.00 56.72 127 VAL A O 1
ATOM 1010 N N . SER A 1 128 ? 33.151 5.047 -25.283 1.00 58.59 128 SER A N 1
ATOM 1011 C CA . SER A 1 128 ? 33.773 5.038 -26.603 1.00 58.59 128 SER A CA 1
ATOM 1012 C C . SER A 1 128 ? 33.719 6.470 -27.146 1.00 58.59 128 SER A C 1
ATOM 1014 O O . SER A 1 128 ? 32.686 7.118 -26.958 1.00 58.59 128 SER A O 1
ATOM 1016 N N . PRO A 1 129 ? 34.830 6.973 -27.712 1.00 56.25 129 PRO A N 1
ATOM 1017 C CA . PRO A 1 129 ? 34.991 8.371 -28.110 1.00 56.25 129 PRO A CA 1
ATOM 1018 C C . PRO A 1 129 ? 34.053 8.799 -29.241 1.00 56.25 129 PRO A C 1
ATOM 1020 O O . PRO A 1 129 ? 33.655 7.930 -30.051 1.00 56.25 129 PRO A O 1
#

InterPro domains:
  IPR008920 Transcription regulator FadR/GntR, C-terminal [G3DSA:1.20.120.530] (3-118)
  IPR008920 Tr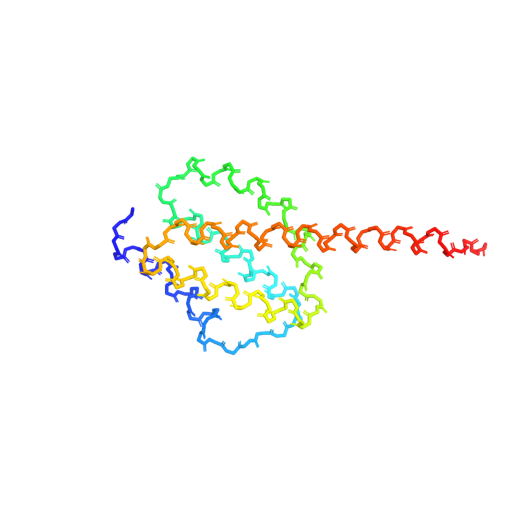anscription regulator FadR/GntR, C-terminal [SSF48008] (7-113)
  IPR011711 GntR, C-terminal [PF07729] (21-105)